Protein AF-B1P7G4-F1 (afdb_monomer)

Foldseek 3Di:
DQLADDQQWWKDQDQDTDHHHPVCRVVSSVCVVVVRIATWAKPDAQDQDSGDDPRSVVRVVVVVVPVVVNVVRNVVRPDMDIDGPDWDWAPWDWDDDPPDIDIDTDGDPPDDVVVVVVVVDDDDDDDDDD

Secondary structure (DSSP, 8-state):
--SS--TT-EEEETTEEEE--TTTHHHHHHHHHHTSSEEEEEE--SS--S--HHHHHHHHHHHHT-HHHHHHHHHTTPPPEEEES----EEEEEEEETTEEEEEEE--TT--HHHHHTTT----------

pLDDT: mean 93.03, std 7.14, range [48.41, 98.25]

Structure (mmCIF, N/CA/C/O backbone):
data_AF-B1P7G4-F1
#
_entry.id   AF-B1P7G4-F1
#
loop_
_atom_site.group_PDB
_atom_site.id
_atom_site.type_symbol
_atom_site.label_atom_id
_atom_site.label_alt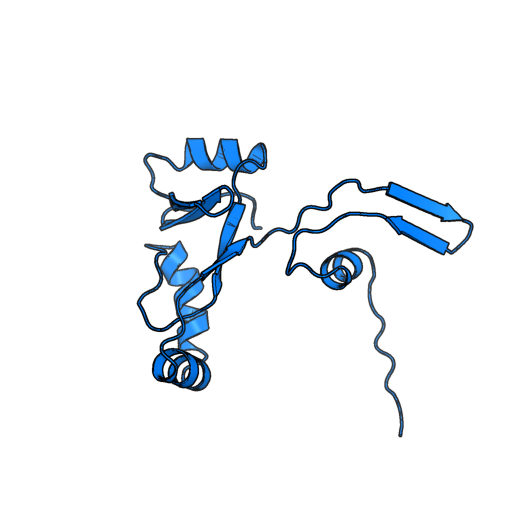_id
_atom_site.label_comp_id
_atom_site.label_asym_id
_atom_site.label_entity_id
_atom_site.label_seq_id
_atom_site.pdbx_PDB_ins_code
_atom_site.Cartn_x
_atom_site.Cartn_y
_atom_site.Cartn_z
_atom_site.occupancy
_atom_site.B_iso_or_equiv
_atom_site.auth_seq_id
_atom_site.auth_comp_id
_atom_site.auth_asym_id
_atom_site.auth_atom_id
_atom_site.pdbx_PDB_model_num
ATOM 1 N N . LYS A 1 1 ? 4.384 -12.746 4.767 1.00 48.41 1 LYS A N 1
ATOM 2 C CA . LYS A 1 1 ? 4.792 -11.941 5.948 1.00 48.41 1 LYS A CA 1
ATOM 3 C C . LYS A 1 1 ? 5.526 -10.698 5.445 1.00 48.41 1 LYS A C 1
ATOM 5 O O . LYS A 1 1 ? 6.673 -10.827 5.041 1.00 48.41 1 LYS A O 1
ATOM 10 N N . LEU A 1 2 ? 4.875 -9.536 5.429 1.00 68.12 2 LEU A N 1
ATOM 11 C CA . LEU A 1 2 ? 5.404 -8.262 4.911 1.00 68.12 2 LEU A CA 1
ATOM 12 C C . LEU A 1 2 ? 6.232 -7.538 5.982 1.00 68.12 2 LEU A C 1
ATOM 14 O O . LEU A 1 2 ? 5.792 -6.554 6.557 1.00 68.12 2 LEU A O 1
ATOM 18 N N . HIS A 1 3 ? 7.384 -8.101 6.328 1.00 84.25 3 HIS A N 1
ATOM 19 C CA . HIS A 1 3 ? 8.212 -7.623 7.447 1.00 84.25 3 HIS A CA 1
ATOM 20 C C . HIS A 1 3 ? 9.640 -7.264 7.033 1.00 84.25 3 HIS A C 1
ATOM 22 O O . HIS A 1 3 ? 10.420 -6.816 7.865 1.00 84.25 3 HIS A O 1
ATOM 28 N N . GLN A 1 4 ? 9.970 -7.471 5.761 1.00 93.81 4 GLN A N 1
ATOM 29 C CA . GLN A 1 4 ? 11.256 -7.130 5.181 1.00 93.81 4 GLN A CA 1
ATOM 30 C C . GLN A 1 4 ? 11.057 -6.806 3.705 1.00 93.81 4 GLN A C 1
ATOM 32 O O . GLN A 1 4 ? 10.204 -7.416 3.056 1.00 93.81 4 GLN A O 1
ATOM 37 N N . PHE A 1 5 ? 11.849 -5.872 3.199 1.00 97.12 5 PHE A N 1
ATOM 38 C CA . PHE A 1 5 ? 12.022 -5.691 1.768 1.00 97.12 5 PHE A CA 1
ATOM 39 C C . PHE A 1 5 ? 12.803 -6.860 1.169 1.00 97.12 5 PHE A C 1
ATOM 41 O O . PHE A 1 5 ? 13.674 -7.437 1.830 1.00 97.12 5 PHE A O 1
ATOM 48 N N . ILE A 1 6 ? 12.534 -7.140 -0.099 1.00 96.44 6 ILE A N 1
ATOM 49 C CA . ILE A 1 6 ? 13.374 -7.951 -0.980 1.00 96.44 6 ILE A CA 1
ATOM 50 C C . ILE A 1 6 ? 13.996 -7.070 -2.071 1.00 96.44 6 ILE A C 1
ATOM 52 O O . ILE A 1 6 ? 13.611 -5.914 -2.259 1.00 96.44 6 ILE A O 1
ATOM 56 N N . GLU A 1 7 ? 15.002 -7.582 -2.780 1.00 97.06 7 GLU A N 1
ATOM 57 C CA . GLU A 1 7 ? 15.570 -6.855 -3.918 1.00 97.06 7 GLU A CA 1
ATOM 58 C C . GLU A 1 7 ? 14.506 -6.632 -5.003 1.00 97.06 7 GLU A C 1
ATOM 60 O O . GLU A 1 7 ? 13.748 -7.535 -5.351 1.00 97.06 7 GLU A O 1
ATOM 65 N N . GLY A 1 8 ? 14.462 -5.410 -5.536 1.00 97.69 8 GLY A N 1
ATOM 66 C CA . GLY A 1 8 ? 13.521 -5.001 -6.569 1.00 97.69 8 GLY A CA 1
ATOM 67 C C . GLY A 1 8 ? 12.180 -4.476 -6.057 1.00 97.69 8 GLY A C 1
ATOM 68 O O . GLY A 1 8 ? 11.385 -3.997 -6.867 1.00 97.69 8 GLY A O 1
ATOM 69 N N . ASP A 1 9 ? 11.934 -4.500 -4.744 1.00 97.88 9 ASP A N 1
ATOM 70 C CA . ASP A 1 9 ? 10.780 -3.833 -4.137 1.00 97.88 9 ASP A CA 1
ATOM 71 C C . ASP A 1 9 ? 10.803 -2.315 -4.364 1.00 97.88 9 ASP A C 1
ATOM 73 O O . ASP A 1 9 ? 11.846 -1.701 -4.601 1.00 97.88 9 ASP A O 1
ATOM 77 N N . ILE A 1 10 ? 9.641 -1.680 -4.190 1.00 97.69 10 ILE A N 1
ATOM 78 C CA . ILE A 1 10 ? 9.532 -0.222 -4.090 1.00 97.69 10 ILE A CA 1
ATOM 79 C C . ILE A 1 10 ? 9.191 0.180 -2.654 1.00 97.69 10 ILE A C 1
ATOM 81 O O . ILE A 1 10 ? 8.091 -0.093 -2.160 1.00 97.69 10 ILE A O 1
ATOM 85 N N . ALA A 1 11 ? 10.121 0.881 -2.009 1.00 97.88 11 ALA A N 1
ATOM 86 C CA . ALA A 1 11 ? 9.941 1.501 -0.703 1.00 97.88 11 ALA A CA 1
ATOM 87 C C . ALA A 1 11 ? 9.266 2.875 -0.828 1.00 97.88 11 ALA A C 1
ATOM 89 O O . ALA A 1 11 ? 9.640 3.674 -1.691 1.00 97.88 11 ALA A O 1
ATOM 90 N N . LEU A 1 12 ? 8.306 3.161 0.055 1.00 96.50 12 LEU A N 1
ATOM 91 C CA . LEU A 1 12 ? 7.645 4.463 0.183 1.00 96.50 12 LEU A CA 1
ATOM 92 C C . LEU A 1 12 ? 8.139 5.218 1.413 1.00 96.50 12 LEU A C 1
ATOM 94 O O . LEU A 1 12 ? 8.150 4.663 2.505 1.00 96.50 12 LEU A O 1
ATOM 98 N N . GLU A 1 13 ? 8.488 6.486 1.225 1.00 94.75 13 GLU A N 1
ATOM 99 C CA . GLU A 1 13 ? 8.849 7.463 2.256 1.00 94.75 13 GLU A CA 1
ATOM 100 C C . GLU A 1 13 ? 7.969 8.707 2.032 1.00 94.75 13 GLU A C 1
ATOM 102 O O . GLU A 1 13 ? 8.329 9.621 1.286 1.00 94.75 13 GLU A O 1
ATOM 107 N N . GLY A 1 14 ? 6.749 8.699 2.578 1.00 87.69 14 GLY A N 1
ATOM 108 C CA . GLY A 1 14 ? 5.714 9.659 2.176 1.00 87.69 14 GLY A CA 1
ATOM 109 C C . GLY A 1 14 ? 5.368 9.506 0.688 1.00 87.69 14 GLY A C 1
ATOM 110 O O . GLY A 1 14 ? 5.023 8.416 0.241 1.00 87.69 14 GLY A O 1
ATOM 111 N N . GLU A 1 15 ? 5.492 10.581 -0.093 1.00 87.62 15 GLU A N 1
ATOM 112 C CA . GLU A 1 15 ? 5.254 10.563 -1.550 1.00 87.62 15 GLU A CA 1
ATOM 113 C C . GLU A 1 15 ? 6.451 10.036 -2.362 1.00 87.62 15 GLU A C 1
ATOM 115 O O . GLU A 1 15 ? 6.349 9.803 -3.567 1.00 87.62 15 GLU A O 1
ATOM 120 N N . LYS A 1 16 ? 7.613 9.861 -1.727 1.00 94.88 16 LYS A N 1
ATOM 121 C CA . LYS A 1 16 ? 8.839 9.464 -2.415 1.00 94.88 16 LYS A CA 1
ATOM 122 C C . LYS A 1 16 ? 8.917 7.948 -2.546 1.00 94.88 16 LYS A C 1
ATOM 124 O O . LYS A 1 16 ? 8.851 7.218 -1.560 1.00 94.88 16 LYS A O 1
ATOM 129 N N . THR A 1 17 ? 9.165 7.485 -3.766 1.00 96.44 17 THR A N 1
ATOM 130 C CA . THR A 1 17 ? 9.423 6.075 -4.078 1.00 96.44 17 THR A CA 1
ATOM 131 C C . THR A 1 17 ? 10.922 5.815 -4.213 1.00 96.44 17 THR A C 1
ATOM 133 O O . THR A 1 17 ? 11.619 6.583 -4.879 1.00 96.44 17 THR A O 1
ATOM 136 N N . THR A 1 18 ? 11.419 4.709 -3.660 1.00 97.75 18 THR A N 1
ATOM 137 C CA . THR A 1 18 ? 12.812 4.265 -3.826 1.00 97.75 18 THR A CA 1
ATOM 138 C C . THR A 1 18 ? 12.855 2.795 -4.231 1.00 97.75 18 THR A C 1
ATOM 140 O O . THR A 1 18 ? 12.237 1.964 -3.572 1.00 97.75 18 THR A O 1
ATOM 143 N N . LEU A 1 19 ? 13.602 2.468 -5.290 1.00 98.00 19 LEU A N 1
ATOM 144 C CA . LEU A 1 19 ? 13.877 1.079 -5.663 1.00 98.00 19 LEU A CA 1
ATOM 145 C C . LEU A 1 19 ? 14.829 0.436 -4.647 1.00 98.00 19 LEU A C 1
ATOM 147 O O . LEU A 1 19 ? 15.898 0.980 -4.338 1.00 98.00 19 LEU A O 1
ATOM 151 N N . VAL A 1 20 ? 14.447 -0.734 -4.152 1.00 98.25 20 VAL A N 1
ATOM 152 C CA . VAL A 1 20 ? 15.272 -1.553 -3.272 1.00 98.25 20 VAL A CA 1
ATOM 153 C C . VAL A 1 20 ? 16.277 -2.336 -4.114 1.00 98.25 20 VAL A C 1
ATOM 155 O O . VAL A 1 20 ? 15.925 -3.027 -5.062 1.00 98.25 20 VAL A O 1
ATOM 158 N N . THR A 1 21 ? 17.547 -2.241 -3.749 1.00 98.06 21 THR A N 1
ATOM 159 C CA . THR A 1 21 ? 18.684 -2.927 -4.374 1.00 98.06 21 THR A CA 1
ATOM 160 C C . THR A 1 21 ? 19.538 -3.545 -3.274 1.00 98.06 21 THR A C 1
ATOM 162 O O . THR A 1 21 ? 19.476 -3.097 -2.127 1.00 98.06 21 THR A O 1
ATOM 165 N N . LEU A 1 22 ? 20.414 -4.501 -3.588 1.00 97.12 22 LEU A N 1
ATOM 166 C CA . LEU A 1 22 ? 21.324 -5.069 -2.577 1.00 97.12 22 LEU A CA 1
ATOM 167 C C . LEU A 1 22 ? 22.162 -4.010 -1.835 1.00 97.12 22 LEU A C 1
ATOM 169 O O . LEU A 1 22 ? 22.495 -4.199 -0.668 1.00 97.12 22 LEU A O 1
ATOM 173 N N . ALA A 1 23 ? 22.471 -2.881 -2.482 1.00 97.75 23 ALA A N 1
ATOM 174 C CA . ALA A 1 23 ? 23.267 -1.807 -1.891 1.00 97.75 23 ALA A CA 1
ATOM 175 C C . ALA A 1 23 ? 22.535 -1.022 -0.786 1.00 97.75 23 ALA A C 1
ATOM 177 O O . ALA A 1 23 ? 23.188 -0.507 0.119 1.00 97.75 23 ALA A O 1
ATOM 178 N N . ASN A 1 24 ? 21.202 -0.912 -0.850 1.00 97.81 24 ASN A N 1
ATOM 179 C CA . ASN A 1 24 ? 20.394 -0.148 0.113 1.00 97.81 24 ASN A CA 1
ATOM 180 C C . ASN A 1 24 ? 19.432 -1.020 0.944 1.00 97.81 24 ASN A C 1
ATOM 182 O O . ASN A 1 24 ? 18.791 -0.506 1.859 1.00 97.81 24 ASN A O 1
ATOM 186 N N . LEU A 1 25 ? 1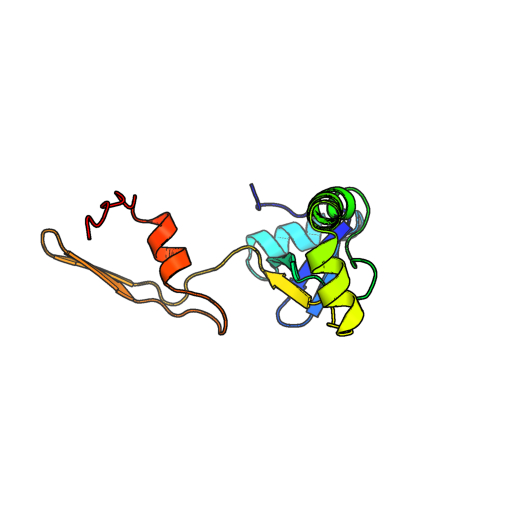9.367 -2.328 0.674 1.00 97.44 25 LEU A N 1
ATOM 187 C CA . LEU A 1 25 ? 18.443 -3.270 1.306 1.00 97.44 25 LEU A CA 1
ATOM 188 C C . LEU A 1 25 ? 18.513 -3.244 2.838 1.00 97.44 25 LEU A C 1
ATOM 190 O O . LEU A 1 25 ? 17.482 -3.196 3.506 1.00 97.44 25 LEU A O 1
ATOM 194 N N . THR A 1 26 ? 19.719 -3.257 3.409 1.00 97.81 26 THR A N 1
ATOM 195 C CA . THR A 1 26 ? 19.902 -3.250 4.869 1.00 97.81 26 THR A CA 1
ATOM 196 C C . THR A 1 26 ? 19.436 -1.935 5.495 1.00 97.81 26 THR A C 1
ATOM 198 O O . THR A 1 26 ? 18.758 -1.954 6.519 1.00 97.81 26 THR A O 1
ATOM 201 N N . ASP A 1 27 ? 19.757 -0.794 4.876 1.00 98.06 27 ASP A N 1
ATOM 202 C CA . ASP A 1 27 ? 19.321 0.528 5.351 1.00 98.06 27 ASP A CA 1
ATOM 203 C C . ASP A 1 27 ? 17.794 0.651 5.315 1.00 98.06 27 ASP A C 1
ATOM 205 O O . ASP A 1 27 ? 17.171 1.019 6.309 1.00 98.06 27 ASP A O 1
ATOM 209 N N . LEU A 1 28 ? 17.172 0.260 4.199 1.00 97.81 28 LEU A N 1
ATOM 210 C CA . LEU A 1 28 ? 15.721 0.323 4.040 1.00 97.81 28 LEU A CA 1
ATOM 211 C C . LEU A 1 28 ? 14.988 -0.625 4.992 1.00 97.81 28 LEU A C 1
ATOM 213 O O . LEU A 1 28 ? 13.945 -0.252 5.519 1.00 97.81 28 LEU A O 1
ATOM 217 N N . ASN A 1 29 ? 15.537 -1.807 5.283 1.00 97.25 29 ASN A N 1
ATOM 218 C CA . ASN A 1 29 ? 14.969 -2.698 6.297 1.00 97.25 29 ASN A CA 1
ATOM 219 C C . ASN A 1 29 ? 15.090 -2.131 7.722 1.00 97.25 29 ASN A C 1
ATOM 221 O O . ASN A 1 29 ? 14.155 -2.265 8.511 1.00 97.25 29 ASN A O 1
ATOM 225 N N . ASN A 1 30 ? 16.187 -1.441 8.051 1.00 96.88 30 ASN A N 1
ATOM 226 C CA . ASN A 1 30 ? 16.304 -0.743 9.335 1.00 96.88 30 ASN A CA 1
ATOM 227 C C . ASN A 1 30 ? 15.267 0.386 9.448 1.00 96.88 30 ASN A C 1
ATOM 229 O O . ASN A 1 30 ? 14.578 0.494 10.461 1.00 96.88 30 ASN A O 1
ATOM 233 N N . LYS A 1 31 ? 15.097 1.182 8.388 1.00 96.81 31 LYS A N 1
ATOM 234 C CA . LYS A 1 31 ? 14.075 2.237 8.322 1.00 96.81 31 LYS A CA 1
ATOM 235 C C . LYS A 1 31 ? 12.654 1.681 8.385 1.00 96.81 31 LYS A C 1
ATOM 237 O O . LYS A 1 31 ? 11.796 2.265 9.041 1.00 96.81 31 LYS A O 1
ATOM 242 N N . LEU A 1 32 ? 12.405 0.531 7.756 1.00 95.69 32 LEU A N 1
ATOM 243 C CA . LEU A 1 32 ? 11.124 -0.174 7.829 1.00 95.69 32 LEU A CA 1
ATOM 244 C C . LEU A 1 32 ? 10.803 -0.561 9.275 1.00 95.69 32 LEU A C 1
ATOM 246 O O . LEU A 1 32 ? 9.694 -0.313 9.742 1.00 95.69 32 LEU A O 1
ATOM 250 N N . ALA A 1 33 ? 11.783 -1.100 10.008 1.00 94.31 33 ALA A N 1
ATOM 251 C CA . ALA A 1 33 ? 11.623 -1.444 11.421 1.00 94.31 33 ALA A CA 1
ATOM 252 C C . ALA A 1 33 ? 11.319 -0.214 12.299 1.00 94.31 33 ALA 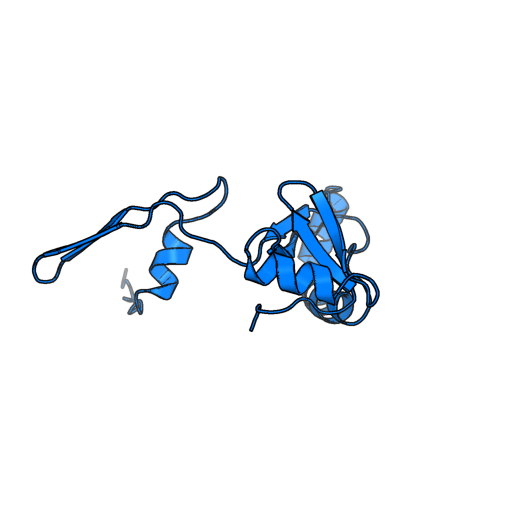A C 1
ATOM 254 O O . ALA A 1 33 ? 10.583 -0.317 13.283 1.00 94.31 33 ALA A O 1
ATOM 255 N N . LEU A 1 34 ? 11.832 0.959 11.920 1.00 93.81 34 LEU A N 1
ATOM 256 C CA . LEU A 1 34 ? 11.534 2.242 12.563 1.00 93.81 34 LEU A CA 1
ATOM 257 C C . LEU A 1 34 ? 10.220 2.885 12.078 1.00 93.81 34 LEU A C 1
ATOM 259 O O . LEU A 1 34 ? 9.766 3.860 12.671 1.00 93.81 34 LEU A O 1
ATOM 263 N N . ASN A 1 35 ? 9.533 2.292 11.094 1.00 90.88 35 ASN A N 1
ATOM 264 C CA . ASN A 1 35 ? 8.347 2.830 10.409 1.00 90.88 35 ASN A CA 1
ATOM 265 C C . ASN A 1 35 ? 8.595 4.142 9.646 1.00 90.88 35 ASN A C 1
ATOM 267 O O . ASN A 1 35 ? 7.674 4.936 9.471 1.00 90.88 35 ASN A O 1
ATOM 271 N N . GLU A 1 36 ? 9.825 4.381 9.204 1.00 94.44 36 GLU A N 1
ATOM 272 C CA . GLU A 1 36 ? 10.178 5.555 8.395 1.00 94.44 36 GLU A CA 1
ATOM 273 C C . GLU A 1 36 ? 9.879 5.328 6.908 1.00 94.44 36 GLU A C 1
ATOM 275 O O . GLU A 1 36 ? 9.638 6.274 6.162 1.00 94.44 36 GLU A O 1
ATOM 280 N N . VAL A 1 37 ? 9.858 4.061 6.484 1.00 96.19 37 VAL A N 1
ATOM 281 C CA . VAL A 1 37 ? 9.490 3.646 5.128 1.00 96.19 37 VAL A CA 1
ATOM 282 C C . VAL A 1 37 ? 8.494 2.491 5.154 1.00 96.19 37 VAL A C 1
ATOM 284 O O . VAL A 1 37 ? 8.379 1.781 6.154 1.00 96.19 37 VAL A O 1
ATOM 287 N N . GLN A 1 38 ? 7.789 2.276 4.044 1.00 95.75 38 GLN A N 1
ATOM 288 C CA . GLN A 1 38 ? 6.789 1.217 3.899 1.00 95.75 38 GLN A CA 1
ATOM 289 C C . GLN A 1 38 ? 7.020 0.383 2.635 1.00 95.75 38 GLN A C 1
ATOM 291 O O . GLN A 1 38 ? 7.395 0.911 1.588 1.00 95.75 38 GLN A O 1
ATOM 296 N N . ILE A 1 39 ? 6.738 -0.920 2.724 1.00 96.69 39 ILE A N 1
ATOM 297 C CA . ILE A 1 39 ? 6.626 -1.799 1.552 1.00 96.69 39 ILE A CA 1
ATOM 298 C C . ILE A 1 39 ? 5.345 -1.433 0.802 1.00 96.69 39 ILE A C 1
ATOM 300 O O . ILE A 1 39 ? 4.293 -1.241 1.422 1.00 96.69 39 ILE A O 1
ATOM 304 N N . SER A 1 40 ? 5.429 -1.335 -0.522 1.00 96.50 40 SER A N 1
ATOM 305 C CA . SER A 1 40 ? 4.296 -0.971 -1.370 1.00 96.50 40 SER A CA 1
A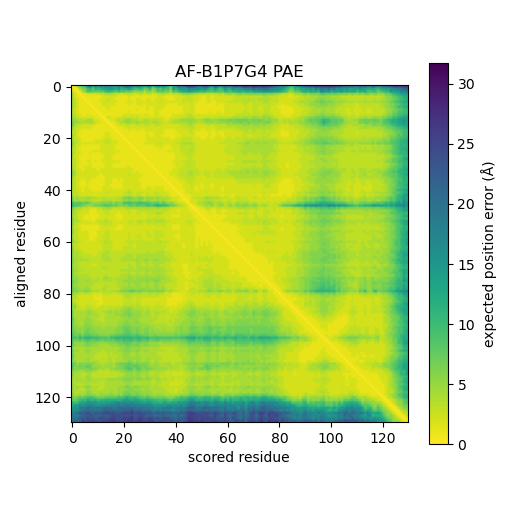TOM 306 C C . SER A 1 40 ? 3.906 -2.068 -2.344 1.00 96.50 40 SER A C 1
ATOM 308 O O . SER A 1 40 ? 4.742 -2.885 -2.712 1.00 96.50 40 SER A O 1
ATOM 310 N N . ALA A 1 41 ? 2.663 -2.015 -2.813 1.00 95.88 41 ALA A N 1
ATOM 311 C CA . ALA A 1 41 ? 2.173 -2.790 -3.945 1.00 95.88 41 ALA A CA 1
ATOM 312 C C . ALA A 1 41 ? 1.678 -1.884 -5.074 1.00 95.88 41 ALA A C 1
ATOM 314 O O . ALA A 1 41 ? 1.389 -0.696 -4.871 1.00 95.88 41 ALA A O 1
ATOM 315 N N . ALA A 1 42 ? 1.591 -2.463 -6.268 1.00 95.56 42 ALA A N 1
ATOM 316 C CA . ALA A 1 42 ? 1.104 -1.793 -7.461 1.00 95.56 42 ALA A CA 1
ATOM 317 C C . ALA A 1 42 ? -0.382 -1.409 -7.363 1.00 95.56 42 ALA A C 1
ATOM 319 O O . ALA A 1 42 ? -1.249 -2.243 -7.104 1.00 95.56 42 ALA A O 1
ATOM 320 N N . LEU A 1 43 ? -0.679 -0.149 -7.676 1.00 94.88 43 LEU A N 1
ATOM 321 C CA . LEU A 1 43 ? -1.949 0.248 -8.272 1.00 94.88 43 LEU A CA 1
ATOM 322 C C . LEU A 1 43 ? -1.707 0.333 -9.780 1.00 94.88 43 LEU A C 1
ATOM 324 O O . LEU A 1 43 ? -1.022 1.242 -10.253 1.00 94.88 43 LEU A O 1
ATOM 328 N N . ALA A 1 44 ? -2.194 -0.675 -10.506 1.00 93.50 44 ALA A N 1
ATOM 329 C CA . ALA A 1 44 ? -1.821 -0.899 -11.896 1.00 93.50 44 ALA A CA 1
ATOM 330 C C . ALA A 1 44 ? -2.233 0.260 -12.825 1.00 93.50 44 ALA A C 1
ATOM 332 O O . ALA A 1 44 ? -3.344 0.784 -12.758 1.00 93.50 44 ALA A O 1
ATOM 333 N N . GLY A 1 45 ? -1.320 0.614 -13.724 1.00 93.50 45 GLY A N 1
ATOM 334 C CA . GLY A 1 45 ? -1.450 1.616 -14.775 1.00 93.50 45 GLY A CA 1
ATOM 335 C C . GLY A 1 45 ? -0.998 1.103 -16.147 1.00 93.50 45 GLY A C 1
ATOM 336 O O . GLY A 1 45 ? -0.869 -0.100 -16.386 1.00 93.50 45 GLY A O 1
ATOM 337 N N . ASP A 1 46 ? -0.756 2.029 -17.074 1.00 90.12 46 ASP A N 1
ATOM 338 C CA . ASP A 1 46 ? -0.559 1.735 -18.498 1.00 90.12 46 ASP A CA 1
ATOM 339 C C . ASP A 1 46 ? 0.878 1.364 -18.918 1.00 90.12 46 ASP A C 1
ATOM 341 O O . ASP A 1 46 ? 1.083 0.932 -20.052 1.00 90.12 46 ASP A O 1
ATOM 345 N N . ASN A 1 47 ? 1.857 1.479 -18.014 1.00 85.31 47 ASN A N 1
ATOM 346 C CA . ASN A 1 47 ? 3.280 1.226 -18.281 1.00 85.31 47 ASN A CA 1
ATOM 347 C C . ASN A 1 47 ? 3.792 -0.082 -17.638 1.00 85.31 47 ASN A C 1
ATOM 349 O O . ASN A 1 47 ? 3.023 -0.843 -17.053 1.00 85.31 47 ASN A O 1
ATOM 353 N N . ALA A 1 48 ? 5.089 -0.376 -17.755 1.00 90.19 48 ALA A N 1
ATOM 354 C CA . ALA A 1 48 ? 5.709 -1.457 -16.988 1.00 90.19 48 ALA A CA 1
ATOM 355 C C . ALA A 1 48 ? 5.731 -1.119 -15.487 1.00 90.19 48 ALA A C 1
ATOM 357 O O . ALA A 1 48 ? 5.826 0.055 -15.114 1.00 90.19 48 ALA A O 1
ATOM 358 N N . LEU A 1 49 ? 5.655 -2.144 -14.637 1.00 94.50 49 LEU A N 1
ATOM 359 C CA . LEU A 1 49 ? 5.810 -1.964 -13.198 1.00 94.50 49 LEU A CA 1
ATOM 360 C C . LEU A 1 49 ? 7.228 -1.458 -12.865 1.00 94.50 49 LEU A C 1
ATOM 362 O O . LEU A 1 49 ? 8.190 -1.846 -13.527 1.00 94.50 49 LEU A O 1
ATOM 366 N N . PRO A 1 50 ? 7.373 -0.586 -11.849 1.00 94.31 50 PRO A N 1
ATOM 367 C CA . PRO A 1 50 ? 8.679 -0.087 -11.421 1.00 94.31 50 PRO A CA 1
ATOM 368 C C . PRO A 1 50 ? 9.471 -1.098 -10.576 1.00 94.31 50 PRO A C 1
ATOM 370 O O . PRO A 1 50 ? 10.671 -0.900 -10.378 1.00 94.31 50 PRO A O 1
ATOM 373 N N . THR A 1 51 ? 8.812 -2.143 -10.062 1.00 96.75 51 THR A N 1
ATOM 374 C CA . THR A 1 51 ? 9.447 -3.266 -9.362 1.00 96.75 51 THR A CA 1
ATOM 375 C C . THR A 1 51 ? 10.376 -4.040 -10.297 1.00 96.75 51 THR A C 1
ATOM 377 O O . THR A 1 51 ? 10.245 -3.993 -11.521 1.00 96.75 51 THR A O 1
ATOM 380 N N . GLN A 1 52 ? 11.359 -4.731 -9.726 1.00 97.44 52 GLN A N 1
ATOM 381 C CA . GLN A 1 52 ? 12.362 -5.496 -10.475 1.00 97.44 52 GLN A CA 1
ATOM 382 C C . GLN A 1 52 ? 12.579 -6.878 -9.856 1.00 97.44 52 GLN A C 1
ATOM 384 O O . GLN A 1 52 ? 12.164 -7.126 -8.727 1.00 97.44 52 GLN A O 1
ATOM 389 N N . GLY A 1 53 ? 13.245 -7.770 -10.595 1.00 96.19 53 GLY A N 1
ATOM 390 C CA . GLY A 1 53 ? 13.652 -9.087 -10.099 1.00 96.19 53 GLY A CA 1
ATOM 391 C C . GLY A 1 53 ? 12.502 -9.870 -9.463 1.00 96.19 53 GLY A C 1
ATOM 392 O O . GLY A 1 53 ? 11.399 -9.912 -10.001 1.00 96.19 53 GLY A O 1
ATOM 393 N N . GLU A 1 54 ? 12.757 -10.441 -8.287 1.00 94.69 54 GLU A N 1
ATOM 394 C CA . GLU A 1 54 ? 11.778 -11.256 -7.560 1.00 94.69 54 GLU A CA 1
ATOM 395 C C . GLU A 1 54 ? 10.505 -10.471 -7.200 1.00 94.69 54 GLU A C 1
ATOM 397 O O . GLU A 1 54 ? 9.404 -11.006 -7.302 1.00 94.69 54 GLU A O 1
ATOM 402 N N . ALA A 1 55 ? 10.618 -9.187 -6.842 1.00 96.25 55 ALA A N 1
ATOM 403 C CA . ALA A 1 55 ? 9.449 -8.359 -6.542 1.00 96.25 55 ALA A CA 1
ATOM 404 C C . ALA A 1 55 ? 8.555 -8.132 -7.773 1.00 96.25 55 ALA A C 1
ATOM 406 O O . ALA A 1 55 ? 7.330 -8.108 -7.650 1.00 96.25 55 ALA A O 1
ATOM 407 N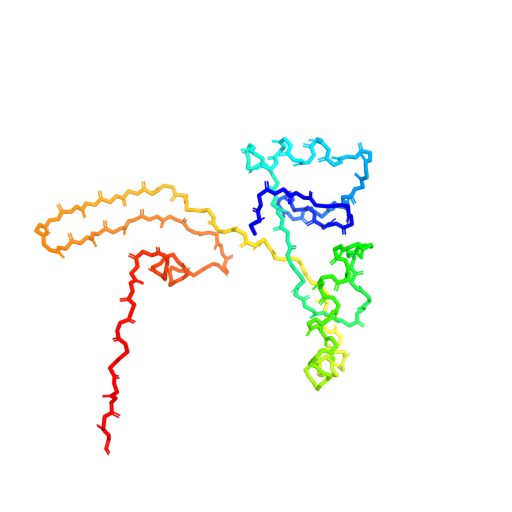 N . LEU A 1 56 ? 9.151 -7.995 -8.964 1.00 97.12 56 LEU A N 1
ATOM 408 C CA . LEU A 1 56 ? 8.390 -7.915 -10.212 1.00 97.12 56 LEU A CA 1
ATOM 409 C C . LEU A 1 56 ? 7.665 -9.231 -10.492 1.00 97.12 56 LEU A C 1
ATOM 411 O O . LEU A 1 56 ? 6.484 -9.201 -10.822 1.00 97.12 56 LEU A O 1
ATOM 415 N N . ASP A 1 57 ? 8.344 -10.366 -10.326 1.00 96.25 57 ASP A N 1
ATOM 416 C CA . ASP A 1 57 ? 7.753 -11.686 -10.568 1.00 96.25 57 ASP A CA 1
ATOM 417 C C . ASP A 1 57 ? 6.551 -11.948 -9.642 1.00 96.25 57 ASP A C 1
ATOM 419 O O . ASP A 1 57 ? 5.547 -12.526 -10.068 1.00 96.25 57 ASP A O 1
ATOM 423 N N . LEU A 1 58 ? 6.615 -11.464 -8.394 1.00 94.88 58 LEU A N 1
ATOM 424 C CA . LEU A 1 58 ? 5.509 -11.531 -7.437 1.00 94.88 58 LEU A CA 1
ATOM 425 C C . LEU A 1 58 ? 4.300 -10.684 -7.855 1.00 94.88 58 LEU A C 1
ATOM 427 O O . LEU A 1 58 ? 3.166 -11.106 -7.646 1.00 94.88 58 LEU A O 1
ATOM 431 N N . GLU A 1 59 ? 4.508 -9.493 -8.418 1.00 96.19 59 GLU A N 1
ATOM 432 C CA . GLU A 1 59 ? 3.404 -8.608 -8.811 1.00 96.19 59 GLU A CA 1
ATOM 433 C C . GLU A 1 59 ? 2.839 -8.952 -10.197 1.00 96.19 59 GLU A C 1
ATOM 435 O O . GLU A 1 59 ? 1.620 -8.991 -10.381 1.00 96.19 59 GLU A O 1
ATOM 440 N N . GLN A 1 60 ? 3.707 -9.213 -11.176 1.00 96.19 60 GLN A N 1
ATOM 441 C CA . GLN A 1 60 ? 3.344 -9.335 -12.589 1.00 96.19 60 GLN A CA 1
ATOM 442 C C . GLN A 1 60 ? 2.376 -10.495 -12.839 1.00 96.19 60 GLN A C 1
ATOM 444 O O . GLN A 1 60 ? 1.433 -10.336 -13.612 1.00 96.19 60 GLN A O 1
ATOM 449 N N . VAL A 1 61 ? 2.536 -11.619 -12.130 1.00 96.94 61 VAL A N 1
ATOM 450 C CA . VAL A 1 61 ? 1.642 -12.782 -12.259 1.00 96.94 61 VAL A CA 1
ATOM 451 C C . VAL A 1 61 ? 0.180 -12.441 -11.953 1.00 96.94 61 VAL A C 1
ATOM 453 O O . VAL A 1 61 ? -0.728 -12.982 -12.581 1.00 96.94 61 VAL A O 1
ATOM 456 N N . HIS A 1 62 ? -0.065 -11.514 -11.023 1.00 95.88 62 HIS A N 1
ATOM 457 C CA . HIS A 1 62 ? -1.416 -11.092 -10.659 1.00 95.88 62 HIS A CA 1
ATOM 458 C C . HIS A 1 62 ? -2.025 -10.136 -11.688 1.00 95.88 62 HIS A C 1
ATOM 460 O O . HIS A 1 62 ? -3.231 -10.178 -11.910 1.00 95.88 62 HIS A O 1
ATOM 4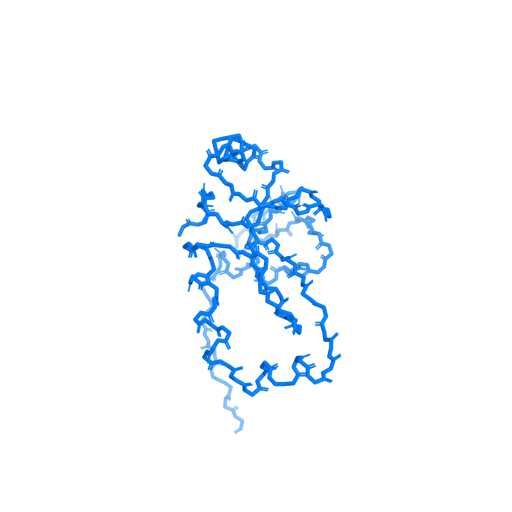66 N N . LEU A 1 63 ? -1.209 -9.305 -12.344 1.00 95.00 63 LEU A N 1
ATOM 467 C CA . LEU A 1 63 ? -1.669 -8.452 -13.444 1.00 95.00 63 LEU A CA 1
ATOM 468 C C . LEU A 1 63 ? -1.948 -9.282 -14.704 1.00 95.00 63 LEU A C 1
ATOM 470 O O . LEU A 1 63 ? -2.938 -9.041 -15.392 1.00 95.00 63 LEU A O 1
ATOM 474 N N . ASP A 1 64 ? -1.100 -10.270 -14.993 1.00 95.69 64 ASP A N 1
ATOM 475 C CA . ASP A 1 64 ? -1.249 -11.156 -16.153 1.00 95.69 64 ASP A CA 1
ATOM 476 C C . ASP A 1 64 ? -2.476 -12.070 -16.038 1.00 95.69 64 ASP A C 1
ATOM 478 O O . ASP A 1 64 ? -3.051 -12.463 -17.055 1.00 95.69 64 ASP A O 1
ATOM 482 N N . ALA A 1 65 ? -2.908 -12.373 -14.810 1.00 97.56 65 ALA A N 1
ATOM 483 C CA . ALA A 1 65 ? -4.140 -13.108 -14.540 1.00 97.56 65 ALA A C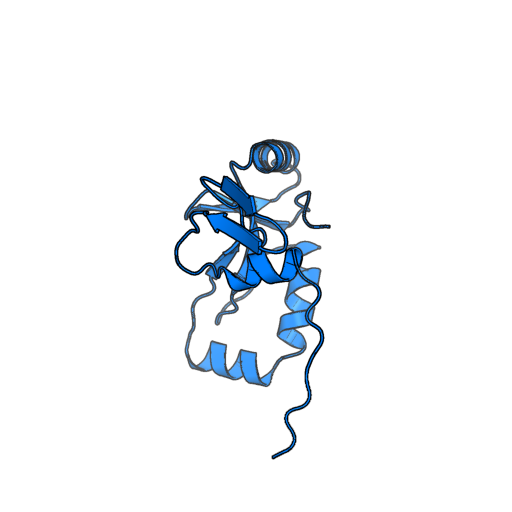A 1
ATOM 484 C C . ALA A 1 65 ? -5.420 -12.305 -14.853 1.00 97.56 65 ALA A C 1
ATOM 486 O O . ALA A 1 65 ? -6.487 -12.905 -14.962 1.00 97.56 65 ALA A O 1
ATOM 487 N N . GLU A 1 66 ? -5.323 -10.982 -15.041 1.00 96.81 66 GLU A N 1
ATOM 488 C CA . GLU A 1 66 ? -6.464 -10.071 -15.219 1.00 96.81 66 GLU A CA 1
ATOM 489 C C . GLU A 1 66 ? -6.377 -9.265 -16.539 1.00 96.81 66 GLU A C 1
ATOM 491 O O . GLU A 1 66 ? -6.350 -8.025 -16.532 1.00 96.81 66 GLU A O 1
ATOM 496 N N . PRO A 1 67 ? -6.328 -9.928 -17.715 1.00 96.38 67 PRO A N 1
ATOM 497 C CA . PRO A 1 67 ? -6.055 -9.268 -18.994 1.00 96.38 67 PRO A CA 1
ATOM 498 C C . PRO A 1 67 ? -7.120 -8.238 -19.398 1.00 96.38 67 PRO A C 1
ATOM 500 O O . PRO A 1 67 ? -6.768 -7.191 -19.944 1.00 96.38 67 PRO A O 1
ATOM 503 N N . ASP A 1 68 ? -8.399 -8.491 -19.107 1.00 97.06 68 ASP A N 1
ATOM 504 C CA . ASP A 1 68 ? -9.498 -7.576 -19.447 1.00 97.06 68 ASP A CA 1
ATOM 505 C C . ASP A 1 68 ? -9.438 -6.288 -18.613 1.00 97.06 68 ASP A C 1
ATOM 507 O O . ASP A 1 68 ? -9.592 -5.181 -19.141 1.00 97.06 68 ASP A O 1
ATOM 511 N N . LEU A 1 69 ? -9.139 -6.413 -17.315 1.00 95.69 69 LEU A N 1
ATOM 512 C CA . LEU A 1 69 ? -8.955 -5.264 -16.434 1.00 95.69 69 LEU A CA 1
ATOM 513 C C . LEU A 1 69 ? -7.726 -4.453 -16.856 1.00 95.69 69 LEU A C 1
ATOM 515 O O . LEU A 1 69 ? -7.798 -3.228 -16.966 1.00 95.69 69 LEU A O 1
ATOM 519 N N . MET A 1 70 ? -6.615 -5.122 -17.171 1.00 95.81 70 MET A N 1
ATOM 520 C CA . MET A 1 70 ? -5.411 -4.453 -17.659 1.00 95.81 70 MET A CA 1
ATOM 521 C C . MET A 1 70 ? -5.624 -3.772 -19.016 1.00 95.81 70 MET A C 1
ATOM 523 O O . MET A 1 70 ? -5.071 -2.694 -19.246 1.00 95.81 70 MET A O 1
ATOM 527 N N . ALA A 1 71 ? -6.444 -4.342 -19.905 1.00 95.69 71 ALA A N 1
ATOM 528 C CA . ALA A 1 71 ? -6.828 -3.697 -21.158 1.00 95.69 71 ALA A CA 1
ATOM 529 C C . ALA A 1 71 ? -7.595 -2.391 -20.903 1.00 95.69 71 ALA A C 1
ATOM 531 O O . ALA A 1 71 ? -7.266 -1.373 -21.514 1.00 95.69 71 ALA A O 1
ATOM 532 N N . LEU A 1 72 ? -8.545 -2.390 -19.959 1.00 96.12 72 LEU A N 1
ATOM 533 C CA . LEU A 1 72 ? -9.283 -1.191 -19.553 1.00 96.12 72 LEU A CA 1
ATOM 534 C C . LEU A 1 72 ? -8.359 -0.126 -18.940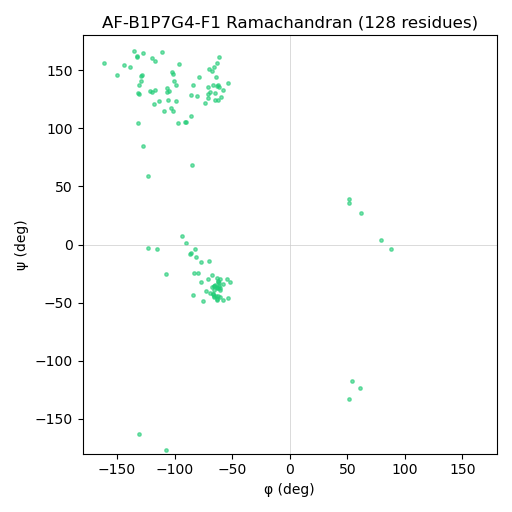 1.00 96.12 72 LEU A C 1
ATOM 536 O O . LEU A 1 72 ? -8.425 1.048 -19.310 1.00 96.12 72 LEU A O 1
ATOM 540 N N . ILE A 1 73 ? -7.483 -0.524 -18.019 1.00 95.69 73 ILE A N 1
ATOM 541 C CA . ILE A 1 73 ? -6.519 0.372 -17.364 1.00 95.69 73 ILE A CA 1
ATOM 542 C C . ILE A 1 73 ? -5.622 1.047 -18.414 1.00 95.69 73 ILE A C 1
ATOM 544 O O . ILE A 1 73 ? -5.473 2.274 -18.426 1.00 95.69 73 ILE A O 1
ATOM 548 N N . ARG A 1 74 ? -5.082 0.258 -19.354 1.00 94.44 74 ARG A N 1
ATOM 549 C CA . ARG A 1 74 ? -4.222 0.740 -20.445 1.00 94.44 74 ARG A CA 1
ATOM 550 C C . ARG A 1 74 ? -4.975 1.622 -21.435 1.00 94.44 74 ARG A C 1
ATOM 552 O O . ARG A 1 74 ? -4.461 2.671 -21.819 1.00 94.44 74 ARG A O 1
ATOM 559 N N . SER A 1 75 ? -6.200 1.258 -21.826 1.00 95.75 75 SER A N 1
ATOM 560 C CA . SER A 1 75 ? -6.995 2.066 -22.763 1.00 95.75 75 SER A CA 1
ATOM 561 C C . SER A 1 75 ? -7.329 3.446 -22.200 1.00 95.75 75 SER A C 1
ATOM 563 O O . SER A 1 75 ? -7.455 4.405 -22.957 1.00 95.75 75 SER A O 1
ATOM 565 N N . ASN A 1 76 ? -7.432 3.554 -20.872 1.00 96.25 76 ASN A N 1
ATOM 566 C CA . ASN A 1 76 ? -7.672 4.812 -20.169 1.00 96.25 76 ASN A CA 1
ATOM 567 C C . ASN A 1 76 ? -6.386 5.562 -19.785 1.00 96.25 76 ASN A C 1
ATOM 569 O O . ASN A 1 76 ? -6.479 6.633 -19.190 1.00 96.25 76 ASN A O 1
ATOM 573 N N . ARG A 1 77 ? -5.197 5.045 -20.136 1.00 94.50 77 ARG A N 1
ATOM 574 C CA . ARG A 1 77 ? -3.891 5.651 -19.808 1.00 94.50 77 ARG A CA 1
ATOM 575 C C . ARG A 1 77 ? -3.749 5.980 -18.318 1.00 94.50 77 ARG A C 1
ATOM 577 O O . ARG A 1 77 ? -3.246 7.043 -17.942 1.00 94.50 77 ARG A O 1
ATOM 584 N N . MET A 1 78 ? -4.266 5.095 -17.464 1.00 94.56 78 MET A N 1
ATOM 585 C CA . MET A 1 78 ? -4.165 5.256 -16.016 1.00 94.56 78 MET A CA 1
ATOM 586 C C . MET A 1 78 ? -2.693 5.217 -15.607 1.00 94.56 78 MET A C 1
ATOM 588 O O . MET A 1 78 ? -1.925 4.389 -16.096 1.00 94.56 78 MET A O 1
ATOM 592 N N . ARG A 1 79 ? -2.282 6.123 -14.719 1.00 91.19 79 ARG A N 1
ATOM 593 C CA . ARG A 1 79 ? -0.905 6.152 -14.220 1.00 91.19 79 ARG A CA 1
ATOM 594 C C . ARG A 1 79 ? -0.721 5.082 -13.156 1.00 91.19 79 ARG A C 1
ATOM 596 O O . ARG A 1 79 ? -1.623 4.848 -12.361 1.00 91.19 79 ARG A O 1
ATOM 603 N N . HIS A 1 80 ? 0.461 4.472 -13.139 1.00 89.44 80 HIS A N 1
ATOM 604 C CA . HIS A 1 80 ? 0.847 3.617 -12.023 1.00 89.44 80 HIS A CA 1
ATOM 605 C C . HIS A 1 80 ? 1.005 4.450 -10.768 1.00 89.44 80 HIS A C 1
ATOM 607 O O . HIS A 1 80 ? 1.648 5.501 -10.783 1.00 89.44 80 HIS A O 1
ATOM 613 N N . GLU A 1 81 ? 0.486 3.912 -9.679 1.00 92.75 81 GLU A N 1
ATOM 614 C CA . GLU A 1 81 ? 0.748 4.409 -8.342 1.00 92.75 81 GLU A CA 1
ATOM 615 C C . GLU A 1 81 ? 1.230 3.262 -7.457 1.00 92.75 81 GLU A C 1
ATOM 617 O O . GLU A 1 81 ? 1.136 2.077 -7.794 1.00 92.75 81 GLU A O 1
ATOM 622 N N . ARG A 1 82 ? 1.800 3.624 -6.313 1.00 94.50 82 ARG A N 1
ATOM 623 C CA . ARG A 1 82 ? 2.265 2.674 -5.310 1.00 94.50 82 ARG A CA 1
ATOM 624 C C . ARG A 1 82 ? 1.502 2.938 -4.035 1.00 94.50 82 ARG A C 1
ATOM 626 O O . ARG A 1 82 ? 1.417 4.076 -3.583 1.00 94.50 82 ARG A O 1
ATOM 633 N N . ARG A 1 83 ? 0.966 1.877 -3.446 1.00 94.62 83 ARG A N 1
ATOM 634 C CA . ARG A 1 83 ? 0.212 1.962 -2.202 1.00 94.62 83 ARG A CA 1
ATOM 635 C C . ARG A 1 83 ? 0.918 1.176 -1.116 1.00 94.62 83 ARG A C 1
ATOM 637 O O . ARG A 1 83 ? 1.304 0.033 -1.348 1.00 94.62 83 ARG A O 1
ATOM 644 N N . ALA A 1 84 ? 1.072 1.775 0.061 1.00 94.56 84 ALA A N 1
ATOM 645 C CA . ALA A 1 84 ? 1.604 1.077 1.223 1.00 94.56 84 ALA A CA 1
ATOM 646 C C . ALA A 1 84 ? 0.746 -0.155 1.548 1.00 94.56 84 ALA A C 1
ATOM 648 O O . ALA A 1 84 ? -0.483 -0.078 1.590 1.00 94.56 84 ALA A O 1
ATOM 649 N N . LEU A 1 85 ? 1.402 -1.291 1.777 1.00 93.31 85 LEU A N 1
ATOM 650 C CA . LEU A 1 85 ? 0.730 -2.553 2.090 1.00 93.31 85 LEU A CA 1
ATOM 651 C C . LEU A 1 85 ? 0.292 -2.657 3.552 1.00 93.31 85 LEU A C 1
ATOM 653 O O . LEU A 1 85 ? -0.618 -3.416 3.874 1.00 93.31 85 LEU A O 1
ATOM 657 N N . MET A 1 86 ? 0.954 -1.917 4.440 1.00 90.25 86 MET A N 1
ATOM 658 C CA . MET A 1 86 ? 0.656 -1.913 5.867 1.00 90.25 86 MET A CA 1
ATOM 659 C C . MET A 1 86 ? -0.046 -0.620 6.257 1.00 90.25 86 MET A C 1
ATOM 661 O O . MET A 1 86 ? 0.431 0.472 5.951 1.00 90.25 86 MET A O 1
ATOM 665 N N . LEU A 1 87 ? -1.148 -0.759 6.989 1.00 90.00 87 LEU A N 1
ATOM 666 C CA . LEU A 1 87 ? -1.850 0.349 7.618 1.00 90.00 87 LEU A CA 1
ATOM 667 C C . LEU A 1 87 ? -1.451 0.425 9.091 1.00 90.00 87 LEU A C 1
ATOM 669 O O . LEU A 1 87 ? -1.623 -0.546 9.828 1.00 90.00 87 LEU A O 1
ATOM 673 N N . LYS A 1 88 ? -0.940 1.577 9.529 1.00 86.94 88 LYS A N 1
ATOM 674 C CA . LYS A 1 88 ? -0.613 1.825 10.935 1.00 86.94 88 LYS A CA 1
ATOM 675 C C . LYS A 1 88 ? -1.654 2.747 11.554 1.00 86.94 88 LYS A C 1
ATOM 677 O O . LYS A 1 88 ? -1.877 3.849 11.064 1.00 86.94 88 LYS A O 1
ATOM 682 N N . LEU A 1 89 ? -2.258 2.294 12.649 1.00 92.31 89 LEU A N 1
ATOM 683 C CA . LEU A 1 89 ? -3.156 3.115 13.453 1.00 92.31 89 LEU A CA 1
ATOM 684 C C . LEU A 1 89 ? -2.366 4.209 14.167 1.00 92.31 89 LEU A C 1
ATOM 686 O O . LEU A 1 89 ? -1.368 3.917 14.829 1.00 92.31 89 LEU A O 1
ATOM 690 N N . GLN A 1 90 ? -2.845 5.445 14.079 1.00 93.56 90 GLN A N 1
ATOM 691 C CA . GLN A 1 90 ? -2.318 6.562 14.857 1.00 93.56 90 GLN A CA 1
ATOM 692 C C . GLN A 1 90 ? -3.258 6.855 16.027 1.00 93.56 90 GLN A C 1
ATOM 694 O O . GLN A 1 90 ? -4.466 6.642 15.927 1.00 93.56 90 GLN A O 1
ATOM 699 N N . ASN A 1 91 ? -2.704 7.321 17.149 1.00 96.06 91 ASN A N 1
ATOM 700 C CA . ASN A 1 91 ? -3.473 7.728 18.333 1.00 96.06 91 ASN A CA 1
ATOM 701 C C . ASN A 1 91 ? -4.491 6.676 18.821 1.00 96.06 91 ASN A C 1
ATOM 703 O O . ASN A 1 91 ? -5.582 7.014 19.283 1.00 96.06 91 ASN A O 1
ATOM 707 N N . LEU A 1 92 ? -4.132 5.389 18.715 1.00 96.31 92 LEU A N 1
ATOM 708 C CA . LEU A 1 92 ? -5.002 4.295 19.131 1.00 96.31 92 LEU A CA 1
ATOM 709 C C . LEU A 1 92 ? -5.287 4.375 20.634 1.00 96.31 92 LEU A C 1
ATOM 711 O O . LEU A 1 92 ? -4.381 4.320 21.465 1.00 96.31 92 LEU A O 1
ATOM 715 N N . SER A 1 93 ? -6.567 4.419 20.974 1.00 97.44 93 SER A N 1
ATOM 716 C CA . SER A 1 93 ? -7.068 4.225 22.329 1.00 97.44 93 SER A CA 1
ATOM 717 C C . SER A 1 93 ? -8.322 3.363 22.300 1.00 97.44 93 SER A C 1
ATOM 719 O O . SER A 1 93 ? -9.060 3.332 21.311 1.00 97.44 93 SER A O 1
ATOM 721 N N . TRP A 1 94 ? -8.570 2.650 23.393 1.00 97.12 94 TRP A N 1
ATOM 722 C CA . TRP A 1 94 ? -9.762 1.830 23.526 1.00 97.12 94 TRP A CA 1
ATOM 723 C C . TRP A 1 94 ? -10.290 1.834 24.951 1.00 97.12 94 TRP A C 1
ATOM 725 O O . TRP A 1 94 ? -9.553 2.057 25.911 1.00 97.12 94 TRP A O 1
ATOM 735 N N . ILE A 1 95 ? -11.590 1.591 25.066 1.00 98.00 95 ILE A N 1
ATOM 736 C CA . ILE A 1 95 ? -12.279 1.383 26.336 1.00 98.00 95 ILE A CA 1
ATOM 737 C C . ILE A 1 95 ? -13.118 0.117 26.192 1.00 98.00 95 ILE A C 1
ATOM 739 O O . ILE A 1 95 ? -13.755 -0.088 25.156 1.00 98.00 95 ILE A O 1
ATOM 743 N N . VAL A 1 96 ? -13.092 -0.721 27.227 1.00 97.38 96 VAL A N 1
ATOM 744 C CA . VAL A 1 96 ? -13.915 -1.928 27.331 1.00 97.38 96 VAL A CA 1
ATOM 745 C C . VAL A 1 96 ? -14.906 -1.731 28.468 1.00 97.38 96 VAL A C 1
ATOM 747 O O . VAL A 1 96 ? -14.507 -1.466 29.602 1.00 97.38 96 VAL A O 1
ATOM 750 N N . GLU A 1 97 ? -16.189 -1.869 28.161 1.00 97.56 97 GLU A N 1
ATOM 751 C CA . GLU A 1 97 ? -17.294 -1.762 29.111 1.00 97.56 97 GLU A CA 1
ATOM 752 C C . GLU A 1 97 ? -18.225 -2.956 28.912 1.00 97.56 97 GLU A C 1
ATOM 754 O O . GLU A 1 97 ? -18.989 -3.007 27.947 1.00 97.56 97 GLU A O 1
ATOM 759 N N . GLN A 1 98 ? -18.158 -3.921 29.836 1.00 95.81 98 GLN A N 1
ATOM 760 C CA . GLN A 1 98 ? -18.866 -5.202 29.719 1.00 95.81 98 GLN A CA 1
ATOM 761 C C . GLN A 1 98 ? -18.520 -5.891 28.387 1.00 95.81 98 GLN A C 1
ATOM 763 O O . GLN A 1 98 ? -17.350 -6.183 28.146 1.00 95.81 98 GLN A O 1
ATOM 768 N N . ASP A 1 99 ? -19.518 -6.095 27.528 1.00 95.06 99 ASP A N 1
ATOM 769 C CA . ASP A 1 99 ? -19.390 -6.753 26.228 1.00 95.06 99 ASP A CA 1
ATOM 770 C C . ASP A 1 99 ? -19.159 -5.756 25.075 1.00 95.06 99 ASP A C 1
ATOM 772 O O . ASP A 1 99 ? -19.180 -6.135 23.906 1.00 95.06 99 ASP A O 1
ATOM 776 N N . ASN A 1 100 ? -18.945 -4.470 25.381 1.00 95.31 100 ASN A N 1
ATOM 777 C CA . ASN A 1 100 ? -18.706 -3.429 24.386 1.00 95.31 100 ASN A CA 1
ATOM 778 C C . ASN A 1 100 ? -17.243 -2.985 24.372 1.00 95.31 100 ASN A C 1
ATOM 780 O O . ASN A 1 100 ? -16.654 -2.673 25.409 1.00 95.31 100 ASN A O 1
ATOM 784 N N . VAL A 1 101 ? -16.685 -2.864 23.167 1.00 95.69 101 VAL A N 1
ATOM 785 C CA . VAL A 1 101 ? -15.358 -2.288 22.927 1.00 95.69 101 VAL A CA 1
ATOM 786 C C . VAL A 1 101 ? -15.511 -1.046 22.057 1.00 95.69 101 VAL A C 1
ATOM 788 O O . VAL A 1 101 ? -15.999 -1.120 20.933 1.00 95.69 101 VAL A O 1
ATOM 791 N N . THR A 1 102 ? -15.072 0.105 22.566 1.00 96.56 102 THR A N 1
ATOM 792 C CA . THR A 1 102 ? -14.998 1.350 21.788 1.00 96.56 102 THR A CA 1
ATOM 793 C C . THR A 1 102 ? -13.554 1.619 21.397 1.00 96.56 102 THR A C 1
ATOM 795 O O . THR A 1 102 ? -12.720 1.848 22.272 1.00 96.56 102 THR A O 1
ATOM 798 N N . LEU A 1 103 ? -13.269 1.640 20.094 1.00 96.75 103 LEU A N 1
ATOM 799 C CA . LEU A 1 103 ? -11.962 1.980 19.528 1.00 96.75 103 LEU A CA 1
ATOM 800 C C . LEU A 1 103 ? -11.956 3.428 19.024 1.00 96.75 103 LEU A C 1
ATOM 802 O O . LEU A 1 103 ? -12.929 3.889 18.429 1.00 96.75 103 LEU A O 1
ATOM 806 N N . ARG A 1 104 ? -10.847 4.137 19.231 1.00 97.69 104 ARG A N 1
ATOM 807 C CA . ARG A 1 104 ? -10.568 5.448 18.630 1.00 97.69 104 ARG A CA 1
ATOM 808 C C . ARG A 1 104 ? -9.165 5.423 18.047 1.00 97.69 104 ARG A C 1
ATOM 810 O O . ARG A 1 104 ? -8.238 5.004 18.732 1.00 97.69 104 ARG A O 1
ATOM 817 N N . PHE A 1 105 ? -9.024 5.845 16.802 1.00 97.19 105 PHE A N 1
ATOM 818 C CA . PHE A 1 105 ? -7.754 5.914 16.091 1.00 97.19 105 PHE A CA 1
ATOM 819 C C . PHE A 1 105 ? -7.904 6.847 14.890 1.00 97.19 105 PHE A C 1
ATOM 821 O O . PHE A 1 105 ? -9.009 7.012 14.368 1.00 97.19 105 PHE A O 1
ATOM 828 N N . ASP A 1 106 ? -6.787 7.399 14.435 1.00 96.56 106 ASP A N 1
ATOM 829 C CA . ASP A 1 106 ? -6.705 8.173 13.202 1.00 96.56 106 ASP A CA 1
ATOM 830 C C . ASP A 1 106 ? -6.105 7.314 12.085 1.00 96.56 106 ASP A C 1
ATOM 832 O O . ASP A 1 106 ? -5.250 6.452 12.325 1.00 96.56 106 ASP A O 1
ATOM 836 N N . LEU A 1 107 ? -6.566 7.562 10.859 1.00 93.94 107 LEU A N 1
ATOM 837 C CA . LEU A 1 107 ? -6.099 6.909 9.643 1.00 93.94 107 LEU A CA 1
ATOM 838 C C . LEU A 1 107 ? -5.732 7.957 8.595 1.00 93.94 107 LEU A C 1
ATOM 840 O O . LEU A 1 107 ? -6.415 8.974 8.464 1.00 93.94 107 LEU A O 1
ATOM 844 N N . ASP A 1 108 ? -4.716 7.653 7.794 1.00 88.81 108 ASP A N 1
ATOM 845 C CA . ASP A 1 108 ? -4.384 8.462 6.627 1.00 88.81 108 ASP A CA 1
ATOM 846 C C . ASP A 1 108 ? -5.503 8.404 5.577 1.00 88.81 108 ASP A C 1
ATOM 848 O O . ASP A 1 108 ? -6.236 7.411 5.456 1.00 88.81 108 ASP A O 1
ATOM 852 N N . ALA A 1 109 ? -5.616 9.468 4.779 1.00 89.25 109 ALA A N 1
ATOM 853 C CA . ALA A 1 109 ? -6.595 9.546 3.703 1.00 89.25 109 ALA A CA 1
ATOM 854 C C . ALA A 1 109 ? -6.492 8.337 2.755 1.00 89.25 109 ALA A C 1
ATOM 856 O O . ALA A 1 109 ? -5.410 7.868 2.405 1.00 89.25 109 ALA A O 1
ATOM 857 N N . GLY A 1 110 ? -7.649 7.821 2.338 1.00 89.00 110 GLY A N 1
ATOM 858 C CA . GLY A 1 110 ? -7.732 6.632 1.494 1.00 89.00 110 GLY A CA 1
ATOM 859 C C . GLY A 1 110 ? -7.564 5.308 2.243 1.00 89.00 110 GLY A C 1
ATOM 860 O O . GLY A 1 110 ? -7.559 4.271 1.586 1.00 89.00 110 GLY A O 1
ATOM 861 N N . SER A 1 111 ? -7.431 5.307 3.571 1.00 93.44 111 SER A N 1
ATOM 862 C CA . SER A 1 111 ? -7.482 4.102 4.412 1.00 93.44 111 SER A CA 1
ATOM 863 C C . SER A 1 111 ? -8.880 3.886 4.996 1.00 93.44 111 SER A C 1
ATOM 865 O O . SER A 1 111 ? -9.653 4.830 5.149 1.00 93.44 111 SER A O 1
ATOM 867 N N . PHE A 1 112 ? -9.214 2.639 5.336 1.00 94.75 112 PHE A N 1
ATOM 868 C CA . PHE A 1 112 ? -10.561 2.269 5.775 1.00 94.75 112 PHE A CA 1
ATOM 869 C C . PHE A 1 112 ? -10.543 1.651 7.171 1.00 94.75 112 PHE A C 1
ATOM 871 O O . PHE A 1 112 ? -9.792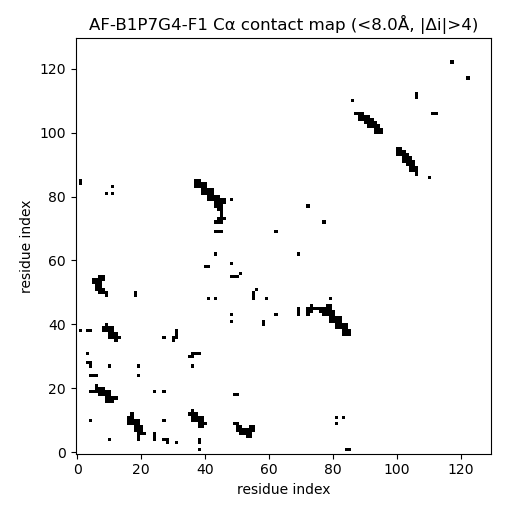 0.714 7.436 1.00 94.75 112 PHE A O 1
ATOM 878 N N . ALA A 1 113 ? -11.428 2.124 8.053 1.00 94.06 113 ALA A N 1
ATOM 879 C CA . ALA A 1 113 ? -11.594 1.554 9.391 1.00 94.06 113 ALA A CA 1
ATOM 880 C C . ALA A 1 113 ? -12.023 0.078 9.345 1.00 94.06 113 ALA A C 1
ATOM 882 O O . ALA A 1 113 ? -11.638 -0.704 10.207 1.00 94.06 113 ALA A O 1
ATOM 883 N N . THR A 1 114 ? -12.752 -0.338 8.307 1.00 93.88 114 THR A N 1
ATOM 884 C CA . THR A 1 114 ? -13.142 -1.740 8.106 1.00 93.88 114 THR A CA 1
ATOM 885 C C . THR A 1 114 ? -11.940 -2.668 7.937 1.00 93.88 114 THR A C 1
ATOM 887 O O . THR A 1 114 ? -11.991 -3.790 8.429 1.00 93.88 114 THR A O 1
ATOM 890 N N . SER A 1 115 ? -10.836 -2.206 7.335 1.00 93.50 115 SER A N 1
ATOM 891 C CA . SER A 1 115 ? -9.584 -2.974 7.260 1.00 93.50 115 SER A CA 1
ATOM 892 C C . SER A 1 115 ? -8.994 -3.258 8.640 1.00 93.50 115 SER A C 1
ATOM 894 O O . SER A 1 115 ? -8.388 -4.300 8.831 1.00 93.50 115 SER A O 1
ATOM 896 N N . VAL A 1 116 ? -9.189 -2.354 9.602 1.00 93.06 116 VAL A N 1
ATOM 897 C CA . VAL A 1 116 ? -8.742 -2.531 10.991 1.00 93.06 116 VAL A CA 1
ATOM 898 C C . VAL A 1 116 ? -9.652 -3.516 11.710 1.00 93.06 116 VAL A C 1
ATOM 900 O O . VAL A 1 116 ? -9.177 -4.458 12.332 1.00 93.06 116 VAL A O 1
ATOM 903 N N . ILE A 1 117 ? -10.968 -3.314 11.600 1.00 92.88 117 ILE A N 1
ATOM 904 C CA . ILE A 1 117 ? -11.963 -4.174 12.250 1.00 92.88 117 ILE A CA 1
ATOM 905 C C . ILE A 1 117 ? -11.842 -5.619 11.762 1.00 92.88 117 ILE A C 1
ATOM 907 O O . ILE A 1 117 ? -11.894 -6.528 12.582 1.00 92.88 117 ILE A O 1
ATOM 911 N N . ARG A 1 118 ? -11.589 -5.829 10.465 1.00 91.94 118 ARG A N 1
ATOM 912 C CA . ARG A 1 118 ? -11.350 -7.151 9.871 1.00 91.94 118 ARG A CA 1
ATOM 913 C C . ARG A 1 118 ? -10.262 -7.960 10.588 1.00 91.94 118 ARG A C 1
ATOM 915 O O . ARG A 1 118 ? -10.355 -9.178 10.621 1.00 91.94 118 ARG A O 1
ATOM 922 N N . GLU A 1 119 ? -9.247 -7.306 11.148 1.00 91.94 119 GLU A N 1
ATOM 923 C CA . GLU A 1 119 ? -8.154 -7.981 11.865 1.00 91.94 119 GLU A CA 1
ATOM 924 C C . GLU A 1 119 ? -8.473 -8.228 13.352 1.00 91.94 119 GLU A C 1
ATOM 926 O O . GLU A 1 119 ? -7.708 -8.898 14.044 1.00 91.94 119 GLU A O 1
ATOM 931 N N . LEU A 1 120 ? -9.581 -7.682 13.865 1.00 91.06 120 LEU A N 1
ATOM 932 C CA . LEU A 1 120 ? -9.985 -7.776 15.272 1.00 91.06 120 LEU A CA 1
ATOM 933 C C . LEU A 1 120 ? -11.177 -8.704 15.508 1.00 91.06 120 LEU A C 1
ATOM 935 O O . LEU A 1 120 ? -11.339 -9.196 16.624 1.00 91.06 120 LEU A O 1
ATOM 939 N N . VAL A 1 121 ? -12.028 -8.908 14.501 1.00 89.00 121 VAL A N 1
ATOM 940 C CA . VAL A 1 121 ? -13.260 -9.690 14.639 1.00 89.00 121 VAL A CA 1
ATOM 941 C C . VAL A 1 121 ? -13.365 -10.751 13.555 1.00 89.00 121 VAL A C 1
ATOM 943 O O . VAL A 1 121 ? -13.072 -10.502 12.387 1.00 89.00 121 VAL A O 1
ATOM 946 N N . GLU A 1 122 ? -13.844 -11.928 13.941 1.00 86.12 122 GLU A N 1
ATOM 947 C CA . GLU A 1 122 ? -14.304 -12.937 12.994 1.00 86.12 122 GLU A CA 1
ATOM 948 C C . GLU A 1 122 ? -15.769 -12.645 12.660 1.00 86.12 122 GLU A C 1
ATOM 950 O O . GLU A 1 122 ? -16.655 -12.758 13.510 1.00 86.12 122 GLU A O 1
ATOM 955 N N . GLU A 1 123 ? -16.030 -12.218 11.425 1.00 80.69 123 GLU A N 1
ATOM 956 C CA . GLU A 1 123 ? -17.398 -12.020 10.954 1.00 80.69 123 GLU A CA 1
ATOM 957 C C . GLU A 1 123 ? -18.063 -13.379 10.699 1.00 80.69 123 GLU A C 1
ATOM 959 O O . GLU A 1 123 ? -17.601 -14.175 9.881 1.00 80.69 123 GLU A O 1
ATOM 964 N N . ILE A 1 124 ? -19.185 -13.631 11.375 1.00 81.81 124 ILE A N 1
ATOM 965 C CA . ILE A 1 124 ? -20.058 -14.767 11.076 1.00 81.81 124 ILE A CA 1
ATOM 966 C C . ILE A 1 124 ? -21.094 -14.278 10.065 1.00 81.81 124 ILE A C 1
ATOM 968 O O . ILE A 1 124 ? -22.003 -13.524 10.416 1.00 81.81 124 ILE A O 1
ATOM 972 N N . ALA A 1 125 ? -20.939 -14.685 8.804 1.00 77.12 125 ALA A N 1
ATOM 973 C CA . ALA A 1 125 ? -21.856 -14.301 7.738 1.00 77.12 125 ALA A CA 1
ATOM 974 C C . ALA A 1 125 ? -23.284 -14.772 8.056 1.00 77.12 125 ALA A C 1
ATOM 976 O O . ALA A 1 125 ? -23.520 -15.950 8.326 1.00 77.12 125 ALA A O 1
ATOM 977 N N . VAL A 1 126 ? -24.242 -13.846 8.004 1.00 78.56 126 VAL A N 1
ATOM 978 C CA . VAL A 1 126 ? -25.670 -14.152 8.136 1.00 78.56 126 VAL A CA 1
ATOM 979 C C . VAL A 1 126 ? -26.280 -14.138 6.739 1.00 78.56 126 VAL A C 1
ATOM 981 O O . VAL A 1 126 ? -26.323 -13.086 6.097 1.00 78.56 126 VAL A O 1
ATOM 984 N N . GLU A 1 127 ? -26.755 -15.288 6.259 1.00 77.38 127 GLU A N 1
ATOM 985 C CA . GLU A 1 127 ? -27.542 -15.339 5.026 1.00 77.38 127 GLU A CA 1
ATOM 986 C C . GLU A 1 127 ? -28.856 -14.577 5.228 1.00 77.38 127 GLU A C 1
ATOM 988 O O . GLU A 1 127 ? -29.618 -14.831 6.162 1.00 77.38 127 GLU A O 1
ATOM 993 N N . ARG A 1 128 ? -29.107 -13.597 4.357 1.00 74.81 128 ARG A N 1
ATOM 994 C CA . ARG A 1 128 ? -30.384 -12.885 4.309 1.00 74.81 128 ARG A CA 1
ATOM 995 C C . ARG A 1 128 ? -31.298 -13.630 3.344 1.00 74.81 128 ARG A C 1
ATOM 997 O O . ARG A 1 128 ? -31.102 -13.537 2.136 1.00 74.81 128 ARG A O 1
ATOM 1004 N N . GLU A 1 129 ? -32.275 -14.359 3.874 1.00 70.12 129 GLU A N 1
ATOM 1005 C CA . GLU A 1 129 ? -33.393 -14.865 3.074 1.00 70.12 129 GLU A CA 1
ATOM 1006 C C . GLU A 1 129 ? -34.297 -13.679 2.684 1.00 70.12 129 GLU A C 1
ATOM 1008 O O . GLU A 1 129 ? -34.698 -12.893 3.548 1.00 70.12 129 GLU A O 1
ATOM 1013 N N . PHE A 1 130 ? -34.565 -13.524 1.384 1.00 66.12 130 PHE A N 1
ATOM 1014 C CA . PHE A 1 130 ? -35.479 -12.526 0.814 1.00 66.12 130 PHE A CA 1
ATOM 1015 C C . PHE A 1 130 ? -36.718 -13.203 0.235 1.00 66.12 130 PHE A C 1
ATOM 1017 O O . PHE A 1 130 ? -36.557 -14.281 -0.383 1.00 66.12 130 PHE A O 1
#

Nearest PDB structures (foldseek):
  1si7-assembly1_A  TM=9.560E-01  e=2.988E-09  Escherichia coli
  1szw-assembly2_B  TM=9.489E-01  e=3.176E-09  Escherichia coli
  1szw-assembly1_A  TM=9.460E-01  e=2.988E-09  Escherichia coli
  1z2z-assembly2_B  TM=7.680E-01  e=1.607E-05  Methanosarcina mazei

InterPro domains:
  IPR001656 Pseudouridine synthase, TruD [PF01142] (2-120)
  IPR020103 Pseudouridine synthase, catalytic domain superfamily [SSF55120] (3-121)
  IPR042214 Pseudouridine synthase, TruD, catalytic domain [G3DSA:3.30.2350.20] (1-124)
  IPR050170 tRNA pseudouridine synthase D [PTHR47811] (3-125)

Sequence (130 aa):
KLHQFIEGDIALEGEKTTLVTLANLTDLNNKLALNEVQISAALAGDNALPTQGEALDLEQVHLDAEPDLMALIRSNRMRHERRALMLKLQNLSWIVEQDNVTLRFDLDAGSFATSVIRELVEEIAVEREF

Mean predicted aligned error: 4.89 Å

Solvent-accessible surface area (backbone atoms only — not comparable to full-atom values): 8090 Å² total; per-residue (Å²): 133,96,81,66,80,55,54,19,29,41,36,32,47,84,93,45,76,42,79,31,37,84,91,47,40,68,60,52,38,54,35,37,76,70,65,63,32,38,60,44,44,80,41,80,29,52,67,80,75,90,41,30,70,65,41,27,60,68,50,48,60,63,53,68,73,36,57,70,61,51,49,53,31,36,77,66,62,35,70,67,47,76,40,66,70,73,87,75,76,36,82,70,47,72,51,77,58,91,95,44,75,50,80,45,63,50,72,63,90,95,62,59,71,63,69,56,48,61,78,75,50,87,83,78,85,75,86,80,88,129

Organism: Vibrio anguillarum (NCBI:txid55601)

Radius of gyration: 18.54 Å; Cα contacts (8 Å, |Δi|>4): 175; chains: 1; bounding box: 59×26×52 Å